Protein AF-A0A965P7B5-F1 (afdb_monomer)

Secondary structure (DSSP, 8-state):
-TTHHHHHHHHHHSHHHHHHTHHHHHHHHHHHHHT--TTS-GGGHHHHHHHHHHHHHHHHH--HHHHHHHHHHHHHHHHHHHHHHHH-HHHHHHHHHHHHHHH----

pLDDT: mean 87.95, std 9.63, range [40.94, 95.75]

Radius of gyration: 13.16 Å; Cα contacts (8 Å, |Δi|>4): 84; chains: 1; bounding box: 39×29×28 Å

Sequence (107 aa):
MLYTPLKSFVAKRGGLRLAAHSRTRDRLIEMAVEEWPANCDPDKLFDVLKARMSIRVRKEYGSVLAMFLISVLVNAIAKLVVEWWFSRDSHRVLMLGWRHNATGRQV

Structure (mmCIF, N/CA/C/O backbone):
data_AF-A0A965P7B5-F1
#
_entry.id   AF-A0A965P7B5-F1
#
loop_
_atom_site.group_PDB
_atom_site.id
_atom_site.type_symbol
_atom_site.label_atom_id
_atom_site.label_alt_id
_atom_site.label_comp_id
_atom_site.label_asym_id
_atom_site.label_entity_id
_atom_site.label_seq_id
_atom_site.pdbx_PDB_ins_code
_atom_site.Cartn_x
_atom_site.Cartn_y
_atom_site.Cartn_z
_atom_site.occupancy
_atom_site.B_iso_or_equiv
_atom_site.auth_seq_id
_atom_site.auth_comp_id
_atom_site.auth_asym_id
_atom_site.auth_atom_id
_atom_site.pdbx_PDB_model_num
ATOM 1 N N . MET A 1 1 ? 3.564 16.103 1.980 1.00 60.81 1 MET A N 1
ATOM 2 C CA . MET A 1 1 ? 2.752 14.868 2.089 1.00 60.81 1 MET A CA 1
ATOM 3 C C . MET A 1 1 ? 3.666 13.667 1.912 1.00 60.81 1 MET A C 1
ATOM 5 O O . MET A 1 1 ? 4.455 13.668 0.976 1.00 60.81 1 MET A O 1
ATOM 9 N N . LEU A 1 2 ? 3.604 12.679 2.809 1.00 81.44 2 LEU A N 1
ATOM 10 C CA . LEU A 1 2 ? 4.361 11.432 2.656 1.00 81.44 2 LEU A CA 1
ATOM 11 C C . LEU A 1 2 ? 3.801 10.605 1.488 1.00 81.44 2 LEU A C 1
ATOM 13 O O . LEU A 1 2 ? 2.586 10.556 1.280 1.00 81.44 2 LEU A O 1
ATOM 17 N N . TYR A 1 3 ? 4.704 9.962 0.744 1.00 91.69 3 TYR A N 1
ATOM 18 C CA . TYR A 1 3 ? 4.402 8.981 -0.311 1.00 91.69 3 TYR A CA 1
ATOM 19 C C . TYR A 1 3 ? 3.601 9.5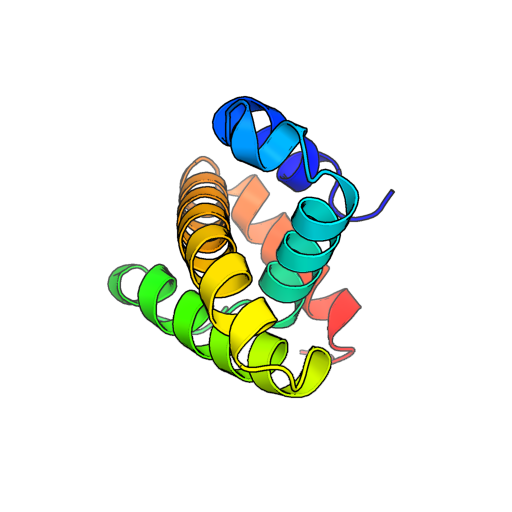26 -1.505 1.00 91.69 3 TYR A C 1
ATOM 21 O O . TYR A 1 3 ? 2.905 8.775 -2.188 1.00 91.69 3 TYR A O 1
ATOM 29 N N . THR A 1 4 ? 3.703 10.830 -1.794 1.00 91.31 4 THR A N 1
ATOM 30 C CA . THR A 1 4 ? 2.960 11.504 -2.878 1.00 91.31 4 THR A CA 1
ATOM 31 C C . THR A 1 4 ? 3.008 10.779 -4.232 1.00 91.31 4 THR A C 1
ATOM 33 O O . THR A 1 4 ? 1.945 10.634 -4.841 1.00 91.31 4 THR A O 1
ATOM 36 N N . PRO A 1 5 ? 4.161 10.268 -4.719 1.00 93.69 5 PRO A N 1
ATOM 37 C CA . PRO A 1 5 ? 4.203 9.559 -5.999 1.00 93.69 5 PRO A CA 1
ATOM 38 C C . PRO A 1 5 ? 3.288 8.329 -6.015 1.00 93.69 5 PRO A C 1
ATOM 40 O O . PRO A 1 5 ? 2.491 8.164 -6.935 1.00 93.69 5 PRO A O 1
ATOM 43 N N . LEU A 1 6 ? 3.318 7.527 -4.950 1.00 93.38 6 LEU A N 1
ATOM 44 C CA . LEU A 1 6 ? 2.481 6.339 -4.814 1.00 93.38 6 LEU A CA 1
ATOM 45 C C . LEU A 1 6 ? 1.002 6.702 -4.621 1.00 93.38 6 LEU A C 1
ATOM 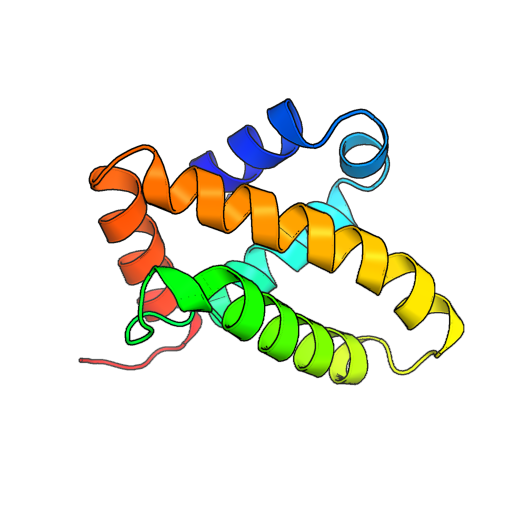47 O O . LEU A 1 6 ? 0.142 6.158 -5.311 1.00 93.38 6 LEU A O 1
ATOM 51 N N . LYS A 1 7 ? 0.696 7.669 -3.746 1.00 93.94 7 LYS A N 1
ATOM 52 C CA . LYS A 1 7 ? -0.682 8.143 -3.521 1.00 93.94 7 LYS A CA 1
ATOM 53 C C . LYS A 1 7 ? -1.319 8.670 -4.804 1.00 93.94 7 LYS A C 1
ATOM 55 O O . LYS A 1 7 ? -2.455 8.320 -5.116 1.00 93.94 7 LYS A O 1
ATOM 60 N N . SER A 1 8 ? -0.575 9.452 -5.585 1.00 92.19 8 SER A N 1
ATOM 61 C CA . SER A 1 8 ? -1.055 9.981 -6.865 1.00 92.19 8 SER A CA 1
ATOM 62 C C . SER A 1 8 ? -1.270 8.883 -7.911 1.00 92.19 8 SER A C 1
ATOM 64 O O . SER A 1 8 ? -2.272 8.911 -8.625 1.00 92.19 8 SER A O 1
ATOM 66 N N . PHE A 1 9 ? -0.388 7.883 -7.970 1.00 94.12 9 PHE A N 1
ATOM 67 C CA . PHE A 1 9 ? -0.549 6.731 -8.854 1.00 94.12 9 PHE A CA 1
ATOM 68 C C . PHE A 1 9 ? -1.803 5.922 -8.510 1.00 94.12 9 PHE A C 1
ATOM 70 O O . PHE A 1 9 ? -2.636 5.664 -9.380 1.00 94.12 9 PHE A O 1
ATOM 77 N N . VAL A 1 10 ? -1.980 5.580 -7.232 1.00 92.31 10 VAL A N 1
ATOM 78 C CA . VAL A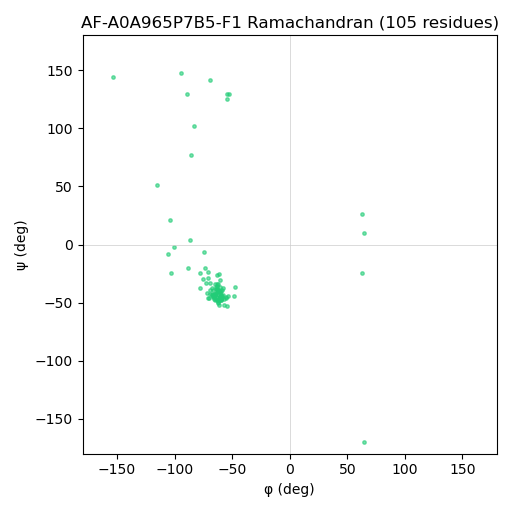 1 10 ? -3.142 4.820 -6.754 1.00 92.31 10 VAL A CA 1
ATOM 79 C C . VAL A 1 10 ? -4.434 5.615 -6.942 1.00 92.31 10 VAL A C 1
ATOM 81 O O . VAL A 1 10 ? -5.441 5.041 -7.339 1.00 92.31 10 VAL A O 1
ATOM 84 N N . ALA A 1 11 ? -4.423 6.933 -6.724 1.00 91.62 11 ALA A N 1
ATOM 85 C CA . ALA A 1 11 ? -5.585 7.783 -6.979 1.00 91.62 11 ALA A CA 1
ATOM 86 C C . ALA A 1 11 ? -6.002 7.775 -8.459 1.00 91.62 11 ALA A C 1
ATOM 88 O O . ALA A 1 11 ? -7.193 7.721 -8.753 1.00 91.62 11 ALA A O 1
ATOM 89 N N . LYS A 1 12 ? -5.033 7.785 -9.385 1.00 91.00 12 LYS A N 1
ATOM 90 C CA . LYS A 1 12 ? -5.292 7.753 -10.833 1.00 91.00 12 LYS A CA 1
ATOM 91 C C . LYS A 1 12 ? -5.783 6.386 -11.313 1.00 91.00 12 LYS A C 1
ATOM 93 O O . LYS A 1 12 ? -6.700 6.326 -12.124 1.00 91.00 12 LYS A O 1
ATOM 98 N N . ARG A 1 13 ? -5.193 5.290 -10.823 1.00 91.75 13 ARG A N 1
ATOM 99 C CA . ARG A 1 13 ? -5.553 3.925 -11.255 1.00 91.75 13 ARG A CA 1
ATOM 100 C C . ARG A 1 13 ? -6.682 3.269 -10.469 1.00 91.75 13 ARG A C 1
ATOM 102 O O . ARG A 1 13 ? -7.290 2.326 -10.959 1.00 91.75 13 ARG A O 1
ATOM 109 N N . GLY A 1 14 ? -6.965 3.744 -9.263 1.00 83.00 14 GLY A N 1
ATOM 110 C CA . GLY A 1 14 ? -7.923 3.129 -8.347 1.00 83.00 14 GLY A CA 1
ATOM 111 C C . GLY A 1 14 ? -9.399 3.329 -8.698 1.00 83.00 14 GLY A C 1
ATOM 112 O O . GLY A 1 14 ? -10.267 2.748 -8.043 1.00 83.00 14 GLY A O 1
ATOM 113 N N . GLY A 1 15 ? -9.693 4.144 -9.715 1.00 87.06 15 GLY A N 1
ATOM 114 C CA . GLY A 1 15 ? -11.050 4.438 -10.166 1.00 87.06 15 GLY A CA 1
ATOM 115 C C . GLY A 1 15 ? -11.904 5.184 -9.132 1.00 87.06 15 GLY A C 1
ATOM 116 O O . GLY A 1 15 ? -11.429 5.642 -8.089 1.00 87.06 15 GLY A O 1
ATOM 117 N N . LEU A 1 16 ? -13.205 5.288 -9.423 1.00 80.12 16 LEU A N 1
ATOM 118 C CA . LEU A 1 16 ? 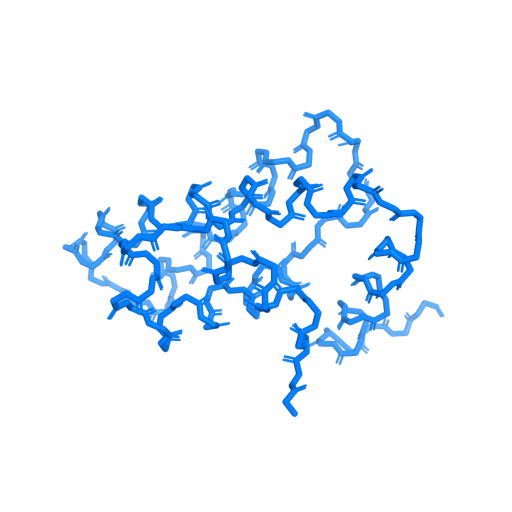-14.160 6.091 -8.644 1.00 80.12 16 LEU A CA 1
ATOM 119 C C . LEU A 1 16 ? -14.286 5.643 -7.180 1.00 80.12 16 LEU A C 1
ATOM 121 O O . LEU A 1 16 ? -14.398 6.480 -6.288 1.00 80.12 16 LEU A O 1
ATOM 125 N N . ARG A 1 17 ? -14.212 4.333 -6.909 1.00 77.31 17 ARG A N 1
ATOM 126 C CA . ARG A 1 17 ? -14.354 3.787 -5.546 1.00 77.31 17 ARG A CA 1
ATOM 127 C C . ARG A 1 17 ? -13.221 4.222 -4.615 1.00 77.31 17 ARG A C 1
ATOM 129 O O . ARG A 1 17 ? -13.478 4.590 -3.474 1.00 77.31 17 ARG A O 1
ATOM 136 N N . LEU A 1 18 ? -11.976 4.217 -5.092 1.00 80.00 18 LEU A N 1
ATOM 137 C CA . LEU A 1 18 ? -10.830 4.676 -4.297 1.00 80.00 18 LEU A CA 1
ATOM 138 C C . LEU A 1 18 ? -10.731 6.205 -4.239 1.00 80.00 18 LEU A C 1
ATOM 140 O O . LEU A 1 18 ? -10.170 6.742 -3.285 1.00 80.00 18 LEU A O 1
ATOM 144 N N . ALA A 1 19 ? -11.290 6.911 -5.223 1.00 80.19 19 ALA A N 1
ATOM 145 C CA . ALA A 1 19 ? -11.411 8.365 -5.182 1.00 80.19 19 ALA A CA 1
ATOM 146 C C . ALA A 1 19 ? -12.427 8.829 -4.122 1.00 80.19 19 ALA A C 1
ATOM 148 O O . ALA A 1 19 ? -12.126 9.748 -3.362 1.00 80.19 19 ALA A O 1
ATOM 149 N N . ALA A 1 20 ? -13.577 8.151 -4.017 1.00 82.75 20 ALA A N 1
ATOM 150 C CA . ALA A 1 20 ? -14.630 8.466 -3.047 1.00 82.75 20 ALA A CA 1
ATOM 151 C C . ALA A 1 20 ? -14.181 8.309 -1.581 1.00 82.75 20 ALA A C 1
ATOM 153 O O . ALA A 1 20 ? -14.693 8.984 -0.692 1.00 82.75 20 ALA A O 1
ATOM 154 N N . HIS A 1 21 ? -13.190 7.451 -1.325 1.00 86.44 21 HIS A N 1
ATOM 155 C CA . HIS A 1 21 ? -12.658 7.183 0.011 1.00 86.44 21 HIS A CA 1
ATOM 156 C C . HIS A 1 21 ? -11.195 7.622 0.148 1.00 86.44 21 HIS A C 1
ATOM 158 O O . HIS A 1 21 ? -10.348 6.848 0.592 1.00 86.44 21 HIS A O 1
ATOM 164 N N . SER A 1 22 ? -10.887 8.868 -0.223 1.00 88.12 22 SER A N 1
ATOM 165 C CA . SER A 1 22 ? -9.516 9.404 -0.272 1.0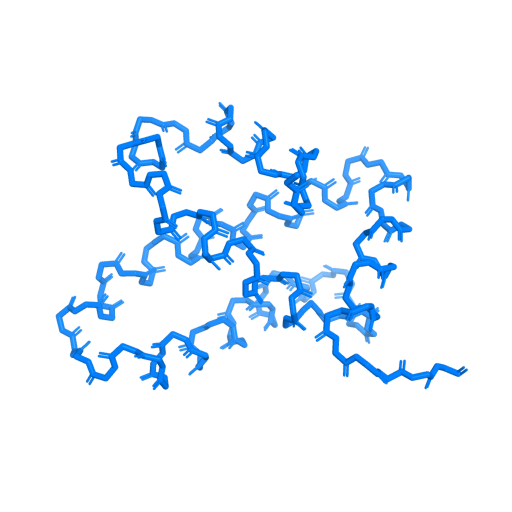0 88.12 22 SER A CA 1
ATOM 166 C C . SER A 1 22 ? -8.732 9.243 1.038 1.00 88.12 22 SER A C 1
ATOM 168 O O . SER A 1 22 ? -7.591 8.785 1.011 1.00 88.12 22 SER A O 1
ATOM 170 N N . ARG A 1 23 ? -9.348 9.535 2.192 1.00 90.19 23 ARG A N 1
ATOM 171 C CA . ARG A 1 23 ? -8.703 9.398 3.511 1.00 90.19 23 ARG A CA 1
ATOM 172 C C . ARG A 1 23 ? -8.389 7.940 3.854 1.00 90.19 23 ARG A C 1
ATOM 174 O O . ARG A 1 23 ? -7.276 7.636 4.274 1.00 90.19 23 ARG A O 1
ATOM 181 N N . THR A 1 24 ? -9.348 7.038 3.648 1.00 89.44 24 THR A N 1
ATOM 182 C CA . THR A 1 24 ? -9.166 5.599 3.899 1.00 89.44 24 THR A CA 1
ATOM 183 C C . THR A 1 24 ? -8.129 5.010 2.952 1.00 89.44 24 THR A C 1
ATOM 185 O O . THR A 1 24 ? -7.249 4.277 3.389 1.00 89.44 24 THR A O 1
ATOM 188 N N . ARG A 1 25 ? -8.181 5.373 1.665 1.00 92.25 25 ARG A N 1
ATOM 189 C CA . ARG A 1 25 ? -7.179 4.995 0.664 1.00 92.25 25 ARG A CA 1
ATOM 190 C C . ARG A 1 25 ? -5.784 5.405 1.119 1.00 92.25 25 ARG A C 1
ATOM 192 O O . ARG A 1 25 ? -4.893 4.565 1.142 1.00 92.25 25 ARG A O 1
ATOM 199 N N . ASP A 1 26 ? -5.593 6.670 1.477 1.00 93.81 26 ASP A N 1
ATOM 200 C CA . ASP A 1 26 ? -4.273 7.184 1.844 1.00 93.81 26 ASP A CA 1
ATOM 201 C C . ASP A 1 26 ? -3.725 6.495 3.095 1.00 93.81 26 ASP A C 1
ATOM 203 O O . ASP A 1 26 ? -2.548 6.139 3.115 1.00 93.81 26 ASP A O 1
ATOM 207 N N . ARG A 1 27 ? -4.585 6.213 4.082 1.00 92.19 27 ARG A N 1
ATOM 208 C CA . ARG A 1 27 ? -4.209 5.440 5.270 1.00 92.19 27 ARG A CA 1
ATOM 209 C C . ARG A 1 27 ? -3.824 3.998 4.925 1.00 92.19 27 ARG A C 1
ATOM 211 O O . ARG A 1 27 ? -2.830 3.494 5.434 1.00 92.19 27 ARG A O 1
ATOM 218 N N . LEU A 1 28 ? -4.565 3.336 4.035 1.00 92.88 28 LEU A N 1
ATOM 219 C CA . LEU A 1 28 ? -4.226 1.985 3.573 1.00 92.88 28 LEU A CA 1
ATOM 220 C C . LEU A 1 28 ? -2.909 1.958 2.786 1.00 92.88 28 LEU A C 1
ATOM 222 O O . LEU A 1 28 ? -2.165 0.988 2.889 1.00 92.88 28 LEU A O 1
ATOM 226 N N . ILE A 1 29 ? -2.596 3.012 2.029 1.00 94.69 29 ILE A N 1
ATOM 227 C CA . ILE A 1 29 ? -1.301 3.146 1.347 1.00 94.69 29 ILE A CA 1
ATOM 228 C C . ILE A 1 29 ? -0.170 3.276 2.368 1.00 94.69 29 ILE A C 1
ATOM 230 O O . ILE A 1 29 ? 0.857 2.626 2.214 1.00 94.69 29 ILE A O 1
ATOM 234 N N . GLU A 1 30 ? -0.354 4.078 3.416 1.00 94.25 30 GLU A N 1
ATOM 235 C CA . GLU A 1 30 ? 0.629 4.196 4.500 1.00 94.25 30 GLU A CA 1
ATOM 236 C C . GLU A 1 30 ? 0.869 2.846 5.182 1.00 94.25 30 GLU A C 1
ATOM 238 O O . GLU A 1 30 ? 2.017 2.420 5.286 1.00 94.25 30 GLU A O 1
ATOM 243 N N . MET A 1 31 ? -0.196 2.109 5.520 1.00 93.81 31 MET A N 1
ATOM 244 C CA . MET A 1 31 ? -0.062 0.748 6.053 1.00 93.81 31 MET A CA 1
ATOM 245 C C . MET A 1 31 ? 0.671 -0.188 5.084 1.00 93.81 31 MET A C 1
ATOM 247 O O . MET A 1 31 ? 1.469 -1.012 5.516 1.00 93.81 31 MET A O 1
ATOM 251 N N . ALA A 1 32 ? 0.418 -0.079 3.775 1.00 94.94 32 ALA A N 1
ATOM 252 C CA . ALA A 1 32 ? 1.094 -0.906 2.777 1.00 94.94 32 ALA A CA 1
ATOM 253 C C . ALA A 1 32 ? 2.608 -0.638 2.729 1.00 94.94 32 ALA A C 1
ATOM 255 O O . ALA A 1 32 ? 3.392 -1.566 2.536 1.00 94.94 32 ALA A O 1
ATOM 256 N N . VAL A 1 33 ? 3.014 0.620 2.917 1.00 95.12 33 VAL A N 1
ATOM 257 C CA . VAL A 1 33 ? 4.423 1.026 2.991 1.00 95.12 33 VAL A CA 1
ATOM 258 C C . VAL A 1 33 ? 5.066 0.530 4.289 1.00 95.12 33 VAL A C 1
ATOM 260 O O . VAL A 1 33 ? 6.152 -0.045 4.246 1.00 95.12 33 VAL A O 1
ATOM 263 N N . GLU A 1 34 ? 4.396 0.706 5.432 1.00 92.94 34 GLU A N 1
ATOM 264 C CA . GLU A 1 34 ? 4.853 0.221 6.745 1.00 92.94 34 GLU A CA 1
ATOM 265 C C . GLU A 1 34 ? 5.076 -1.304 6.734 1.00 92.94 34 GLU A C 1
ATOM 267 O O . GLU A 1 34 ? 6.120 -1.807 7.158 1.00 92.94 34 GLU A O 1
ATOM 272 N N . GLU A 1 35 ? 4.114 -2.046 6.183 1.00 94.00 35 GLU A N 1
ATOM 273 C CA . GLU A 1 35 ? 4.097 -3.511 6.173 1.00 94.00 35 GLU A CA 1
ATOM 274 C C . GLU A 1 35 ? 4.856 -4.137 4.991 1.00 94.00 35 GLU A C 1
ATOM 276 O O . GLU A 1 35 ? 4.884 -5.369 4.848 1.00 94.00 35 GLU A O 1
ATOM 281 N N . TRP A 1 36 ? 5.499 -3.316 4.154 1.00 94.69 36 TRP A N 1
ATOM 282 C CA . TRP A 1 36 ? 6.092 -3.753 2.893 1.00 94.69 36 TRP A CA 1
ATOM 283 C C . TRP A 1 36 ? 7.070 -4.932 3.076 1.00 94.69 36 TRP A C 1
ATOM 285 O O . TRP A 1 36 ? 8.019 -4.850 3.864 1.00 94.69 36 TRP A O 1
ATOM 295 N N . PRO A 1 37 ? 6.897 -6.060 2.368 1.00 92.75 37 PRO A N 1
ATOM 296 C CA . PRO A 1 37 ? 7.739 -7.236 2.561 1.00 92.75 37 PRO A CA 1
ATOM 297 C C . PRO A 1 37 ? 9.023 -7.170 1.712 1.00 92.75 37 PRO A C 1
ATOM 299 O O . PRO A 1 37 ? 9.141 -7.858 0.707 1.00 92.75 37 PRO A O 1
ATOM 302 N N . ALA A 1 38 ? 10.018 -6.372 2.127 1.00 87.06 38 ALA A N 1
ATOM 303 C CA . ALA A 1 38 ? 11.227 -6.131 1.311 1.00 87.06 38 ALA A CA 1
ATOM 304 C C . ALA A 1 38 ? 12.085 -7.369 0.986 1.00 87.06 38 ALA A C 1
ATOM 306 O O . ALA A 1 38 ? 12.784 -7.355 -0.017 1.00 87.06 38 ALA A O 1
ATOM 307 N N . ASN A 1 39 ? 12.038 -8.415 1.818 1.00 85.81 39 ASN A N 1
ATOM 308 C CA . ASN A 1 39 ? 12.857 -9.628 1.657 1.00 85.81 39 ASN A CA 1
ATOM 309 C C . ASN A 1 39 ? 12.029 -10.804 1.110 1.00 85.81 39 ASN A C 1
ATOM 311 O O . ASN A 1 39 ? 12.343 -11.962 1.369 1.00 85.81 39 ASN A O 1
ATOM 315 N N . CYS A 1 4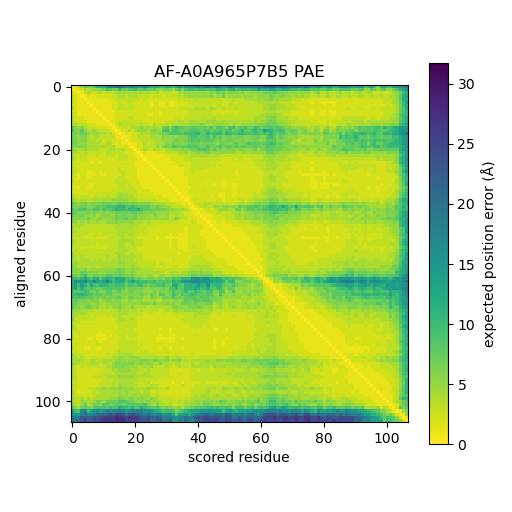0 ? 10.904 -10.510 0.461 1.00 88.75 40 CYS A N 1
ATOM 316 C CA . CYS A 1 40 ? 10.015 -11.513 -0.105 1.00 88.75 40 CYS A CA 1
ATOM 317 C C . CYS A 1 40 ? 10.352 -11.753 -1.573 1.00 88.75 40 CYS A C 1
ATOM 319 O O . CYS A 1 40 ? 10.724 -10.827 -2.290 1.00 88.75 40 CYS A O 1
ATOM 321 N N . ASP A 1 41 ? 10.151 -12.993 -2.009 1.00 90.12 41 ASP A N 1
ATOM 322 C CA . ASP A 1 41 ? 10.121 -13.348 -3.422 1.00 90.12 41 ASP A CA 1
ATOM 323 C C . ASP A 1 41 ? 9.115 -12.439 -4.167 1.00 90.12 41 ASP A C 1
ATOM 325 O O . ASP A 1 41 ? 7.977 -12.301 -3.685 1.00 90.12 41 ASP A O 1
ATOM 329 N N . PRO A 1 42 ? 9.509 -11.802 -5.289 1.00 87.69 42 PRO A N 1
ATOM 330 C CA . PRO A 1 42 ? 8.627 -10.980 -6.115 1.00 87.69 42 PRO A CA 1
ATOM 331 C C . PRO A 1 42 ? 7.277 -11.639 -6.432 1.00 87.69 42 PRO A C 1
ATOM 333 O O . PRO A 1 42 ? 6.251 -10.954 -6.394 1.00 87.69 42 PRO A O 1
ATOM 336 N N . ASP A 1 43 ? 7.251 -12.956 -6.647 1.00 91.00 43 ASP A N 1
ATOM 337 C CA . ASP A 1 43 ? 6.032 -13.687 -7.017 1.00 91.00 43 ASP A CA 1
ATOM 338 C C . ASP A 1 43 ? 5.033 -13.803 -5.857 1.00 91.00 43 ASP A C 1
ATOM 340 O O . ASP A 1 43 ? 3.826 -13.921 -6.062 1.00 91.00 43 ASP A O 1
ATOM 344 N N . LYS A 1 44 ? 5.516 -13.713 -4.613 1.00 92.69 44 LYS A N 1
ATOM 345 C CA . LYS A 1 44 ? 4.702 -13.821 -3.388 1.00 92.69 44 LYS A CA 1
ATOM 346 C C . LYS A 1 44 ? 4.378 -12.466 -2.768 1.00 92.69 44 LYS A C 1
ATOM 348 O O . LYS A 1 44 ? 3.682 -12.388 -1.752 1.00 92.69 44 LYS A O 1
ATOM 353 N N . LEU A 1 45 ? 4.887 -11.387 -3.358 1.00 93.06 45 LEU A N 1
ATOM 354 C CA . LEU A 1 45 ? 4.886 -10.060 -2.755 1.00 93.06 45 LEU A CA 1
ATOM 355 C C . LEU A 1 45 ? 3.459 -9.552 -2.510 1.00 93.06 45 LEU A C 1
ATOM 357 O O . LEU A 1 45 ? 3.162 -9.021 -1.439 1.00 93.06 45 LEU A O 1
ATOM 361 N N . PHE A 1 46 ? 2.559 -9.793 -3.466 1.00 94.31 46 PHE A N 1
ATOM 362 C CA . PHE A 1 46 ? 1.142 -9.462 -3.340 1.00 94.31 46 PHE A CA 1
ATOM 363 C C . PHE A 1 46 ? 0.467 -10.195 -2.176 1.00 94.31 46 PHE A C 1
ATOM 365 O O . PHE A 1 46 ? -0.156 -9.547 -1.330 1.00 94.31 46 PHE A O 1
ATOM 372 N N . ASP A 1 47 ? 0.611 -11.518 -2.102 1.00 93.81 47 ASP A N 1
ATOM 373 C CA . ASP A 1 47 ? -0.060 -12.331 -1.086 1.00 93.81 47 ASP A CA 1
ATOM 374 C C . ASP A 1 47 ? 0.445 -12.002 0.318 1.00 93.81 47 ASP A C 1
ATOM 376 O O . ASP A 1 47 ? -0.349 -11.821 1.247 1.00 93.81 47 ASP A O 1
ATOM 380 N N . VAL A 1 48 ? 1.762 -11.837 0.469 1.00 94.75 48 VAL A N 1
ATOM 381 C CA . VAL A 1 48 ? 2.373 -11.480 1.753 1.00 94.75 48 VAL A CA 1
ATOM 382 C C . VAL A 1 48 ? 1.949 -10.080 2.188 1.00 94.75 48 VAL A C 1
ATOM 384 O O . VAL A 1 48 ? 1.566 -9.895 3.347 1.00 94.75 48 VAL A O 1
ATOM 387 N N . LEU A 1 49 ? 1.967 -9.093 1.285 1.00 95.00 49 LEU A N 1
ATOM 388 C CA . LEU A 1 49 ? 1.527 -7.734 1.603 1.00 95.00 49 LEU A CA 1
ATOM 389 C C . LEU A 1 49 ? 0.050 -7.713 2.008 1.00 95.00 49 LEU A C 1
ATOM 391 O O . LEU A 1 49 ? -0.303 -7.150 3.044 1.00 95.00 49 LEU A O 1
ATOM 395 N N . LYS A 1 50 ? -0.814 -8.375 1.232 1.00 94.31 50 LYS A N 1
ATOM 396 C CA . LYS A 1 50 ? -2.248 -8.480 1.520 1.00 94.31 50 LYS A CA 1
ATOM 397 C C . LYS A 1 50 ? -2.504 -9.124 2.880 1.00 94.31 50 LYS A C 1
ATOM 399 O O . LYS A 1 50 ? -3.338 -8.623 3.638 1.00 94.31 50 LYS A O 1
ATOM 404 N N . ALA A 1 51 ? -1.798 -10.207 3.205 1.00 93.12 51 ALA A N 1
ATOM 405 C CA . ALA A 1 51 ? -1.925 -10.883 4.491 1.00 93.12 51 ALA A CA 1
ATOM 406 C C . ALA A 1 51 ? -1.534 -9.958 5.655 1.00 93.12 51 ALA A C 1
ATOM 408 O O . ALA A 1 51 ? -2.304 -9.811 6.608 1.00 93.12 51 ALA A O 1
ATOM 409 N N . ARG A 1 52 ? -0.393 -9.262 5.552 1.00 93.94 52 ARG A N 1
ATOM 410 C CA . ARG A 1 52 ? 0.068 -8.307 6.577 1.00 93.94 52 ARG A CA 1
ATOM 411 C C . ARG A 1 52 ? -0.900 -7.146 6.767 1.00 93.94 52 ARG A C 1
ATOM 413 O O . ARG A 1 52 ? -1.310 -6.867 7.893 1.00 93.94 52 ARG A O 1
ATOM 420 N N . MET A 1 53 ? -1.344 -6.533 5.671 1.00 93.81 53 MET A N 1
ATOM 421 C CA . MET A 1 53 ? -2.338 -5.462 5.714 1.00 93.81 53 MET A CA 1
ATOM 422 C C . MET A 1 53 ? -3.657 -5.932 6.332 1.00 93.81 53 MET A C 1
ATOM 424 O O . MET A 1 53 ? -4.241 -5.216 7.136 1.00 93.81 53 MET A O 1
ATOM 428 N N . SER A 1 54 ? -4.117 -7.145 6.016 1.00 91.06 54 SER A N 1
ATOM 429 C CA . SER A 1 54 ? -5.356 -7.695 6.587 1.00 91.06 54 SER A CA 1
ATOM 430 C C . SER A 1 54 ? -5.249 -7.890 8.103 1.00 91.06 54 SER A C 1
ATOM 432 O O . SER A 1 54 ? -6.174 -7.540 8.838 1.00 91.06 54 SER A O 1
ATOM 434 N N . ILE A 1 55 ? -4.103 -8.383 8.590 1.00 90.75 55 ILE A N 1
ATOM 435 C CA . ILE A 1 55 ? -3.818 -8.488 10.029 1.00 90.75 55 ILE A CA 1
ATOM 436 C C . ILE A 1 55 ? -3.819 -7.097 10.675 1.00 90.75 55 ILE A C 1
ATOM 438 O O . ILE A 1 55 ? -4.425 -6.912 11.733 1.00 90.75 55 ILE A O 1
ATOM 442 N N . ARG A 1 56 ? -3.176 -6.110 10.041 1.00 89.56 56 ARG A N 1
ATOM 443 C CA . ARG A 1 56 ? -3.097 -4.733 10.547 1.00 89.56 56 ARG A CA 1
ATOM 444 C C . ARG A 1 56 ? -4.470 -4.067 10.622 1.00 89.56 56 ARG A C 1
ATOM 446 O O . ARG A 1 56 ? -4.828 -3.547 11.675 1.00 89.56 56 ARG A O 1
ATOM 453 N N . VAL A 1 57 ? -5.264 -4.161 9.558 1.00 88.69 57 VAL A N 1
ATOM 454 C CA . VAL A 1 57 ? -6.637 -3.635 9.488 1.00 88.69 57 VAL A CA 1
ATOM 455 C C . VAL A 1 57 ? -7.520 -4.267 10.558 1.00 88.69 57 VAL A C 1
ATOM 457 O O . VAL A 1 57 ? -8.257 -3.561 11.242 1.00 88.69 57 VAL A O 1
ATOM 460 N N . ARG A 1 58 ? -7.424 -5.587 10.755 1.00 86.94 58 ARG A N 1
ATOM 461 C CA . ARG A 1 58 ? -8.182 -6.275 11.808 1.00 86.94 58 ARG A CA 1
ATOM 462 C C . ARG A 1 58 ? -7.852 -5.728 13.197 1.00 86.94 58 ARG A C 1
ATOM 464 O O . ARG A 1 58 ? -8.766 -5.563 14.000 1.00 86.94 58 ARG A O 1
ATOM 471 N N . LYS A 1 59 ? -6.576 -5.431 13.464 1.00 86.69 59 LYS A N 1
ATOM 472 C CA . LYS A 1 59 ? -6.133 -4.821 14.726 1.00 86.69 59 LYS A CA 1
ATOM 473 C C . LYS A 1 59 ? 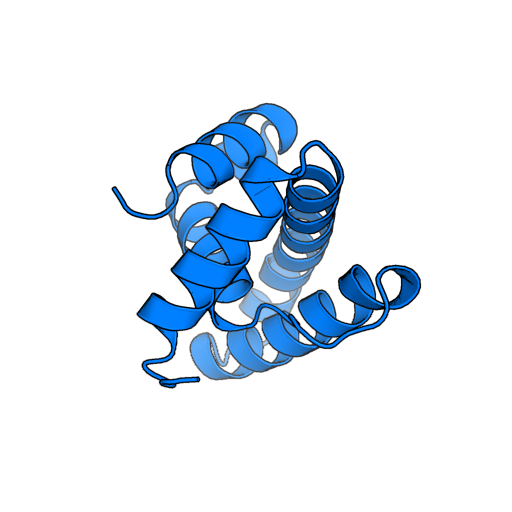-6.597 -3.370 14.880 1.00 86.69 59 LYS A C 1
ATOM 475 O O . LYS A 1 59 ? -6.936 -2.979 15.986 1.00 86.69 59 LYS A O 1
ATOM 480 N N . GLU A 1 60 ? -6.588 -2.582 13.806 1.00 85.38 60 GLU A N 1
ATOM 481 C CA . GLU A 1 60 ? -6.894 -1.143 13.863 1.00 85.38 60 GLU A CA 1
ATOM 482 C C . GLU A 1 60 ? -8.399 -0.857 13.954 1.00 85.38 60 GLU A C 1
ATOM 484 O O . GLU A 1 60 ? -8.799 0.047 14.679 1.00 85.38 60 GLU A O 1
ATOM 489 N N . TYR A 1 61 ? -9.243 -1.630 13.261 1.00 82.12 61 TYR A N 1
ATOM 490 C CA . TYR A 1 61 ? -10.669 -1.305 13.140 1.00 82.12 61 TYR A CA 1
ATOM 491 C C . TYR A 1 61 ? -11.600 -2.131 14.033 1.00 82.12 61 TYR A C 1
ATOM 493 O O . TYR A 1 61 ? -12.693 -1.653 14.323 1.00 82.12 61 TYR A O 1
ATOM 501 N N . GLY A 1 62 ? -11.217 -3.345 14.458 1.00 72.62 62 GLY A N 1
ATOM 502 C CA . GLY A 1 62 ? -11.947 -4.193 15.425 1.00 72.62 62 GLY A CA 1
ATOM 503 C C . GLY A 1 62 ? -13.359 -4.675 15.029 1.00 72.62 62 GLY A C 1
ATOM 504 O O . GLY A 1 62 ? -13.810 -5.714 15.503 1.00 72.62 62 GLY A O 1
ATOM 505 N N . SER A 1 63 ? -14.051 -3.968 14.133 1.00 81.25 63 SER A N 1
ATOM 506 C CA . SER A 1 63 ? -15.416 -4.229 13.681 1.00 81.25 63 SER A CA 1
ATOM 507 C C . SER A 1 63 ? -15.442 -5.168 12.477 1.00 81.25 63 SER A C 1
ATOM 509 O O . SER A 1 63 ? -14.788 -4.924 11.460 1.00 81.25 63 SER A O 1
ATOM 511 N N . VAL A 1 64 ? -16.256 -6.224 12.568 1.00 77.25 64 VAL A N 1
ATOM 512 C CA . VAL A 1 64 ? -16.446 -7.226 11.504 1.00 77.25 64 VAL A CA 1
ATOM 513 C C . VAL A 1 64 ? -17.009 -6.589 10.229 1.00 77.25 64 VAL A C 1
ATOM 515 O O . VAL A 1 64 ? -16.551 -6.898 9.132 1.00 77.25 64 VAL A O 1
ATOM 518 N N . LEU A 1 65 ? -17.950 -5.649 10.360 1.00 73.75 65 LEU A N 1
ATOM 519 C CA . LEU A 1 65 ? -18.570 -4.981 9.212 1.00 73.75 65 LEU A CA 1
ATOM 520 C C . LEU A 1 65 ? -17.565 -4.082 8.472 1.00 73.75 65 LEU A C 1
ATOM 522 O O . LEU A 1 65 ? -17.482 -4.103 7.244 1.00 73.75 65 LEU A O 1
ATOM 526 N N . ALA A 1 66 ? -16.751 -3.336 9.227 1.00 76.31 66 ALA A N 1
ATOM 527 C CA . ALA A 1 66 ? -15.675 -2.524 8.663 1.00 76.31 66 ALA A CA 1
ATOM 528 C C . ALA A 1 66 ? -14.622 -3.403 7.973 1.00 76.31 66 ALA A C 1
ATOM 530 O O . ALA A 1 66 ? -14.107 -3.035 6.919 1.00 76.31 66 ALA A O 1
ATOM 531 N N . MET A 1 67 ? -14.350 -4.591 8.520 1.00 80.69 67 MET A N 1
ATOM 532 C CA . MET A 1 67 ? -13.400 -5.538 7.944 1.00 80.69 67 MET A CA 1
ATOM 533 C C . MET A 1 67 ? -13.808 -5.967 6.534 1.00 80.69 67 MET A C 1
ATOM 535 O O . MET A 1 67 ? -12.982 -5.882 5.634 1.00 80.69 67 MET A O 1
ATOM 539 N N . PHE A 1 68 ? -15.074 -6.335 6.306 1.00 80.62 68 PHE A N 1
ATOM 540 C CA . PHE A 1 68 ? -15.543 -6.742 4.975 1.00 80.62 68 PHE A CA 1
ATOM 541 C C . PHE A 1 68 ? -15.353 -5.647 3.919 1.00 80.62 68 PHE A C 1
ATOM 543 O O . PHE A 1 68 ? -14.826 -5.911 2.836 1.00 80.62 68 PHE A O 1
ATOM 550 N N . LEU A 1 69 ? -15.730 -4.407 4.243 1.00 81.19 69 LEU A N 1
ATOM 551 C CA . LEU A 1 69 ? -15.576 -3.271 3.330 1.00 81.19 69 LEU A CA 1
ATOM 552 C C . LEU A 1 69 ? -14.099 -2.951 3.069 1.00 81.19 69 LEU A C 1
ATOM 554 O O . LEU A 1 69 ? -13.695 -2.734 1.924 1.00 81.19 69 LEU A O 1
ATOM 558 N N . ILE A 1 70 ? -13.276 -2.959 4.119 1.00 83.44 70 ILE A N 1
ATOM 559 C CA . ILE A 1 70 ? -11.856 -2.624 4.011 1.00 83.44 70 ILE A CA 1
ATOM 560 C C . ILE A 1 70 ? -11.078 -3.740 3.307 1.00 83.44 70 ILE A C 1
ATOM 562 O O . ILE A 1 70 ? -10.170 -3.431 2.545 1.00 83.44 70 ILE A O 1
ATOM 566 N N . SER A 1 71 ? -11.441 -5.016 3.457 1.00 85.56 71 SER A N 1
ATOM 567 C CA . SER A 1 71 ? -10.771 -6.133 2.774 1.00 85.56 71 SER A CA 1
ATOM 568 C C . SER A 1 71 ? -10.798 -5.996 1.249 1.00 85.56 71 SER A C 1
ATOM 570 O O . SER A 1 71 ? -9.798 -6.290 0.588 1.00 85.56 71 SER A O 1
ATOM 572 N N . VAL A 1 72 ? -11.901 -5.496 0.680 1.00 87.44 72 VAL A N 1
ATOM 573 C CA . VAL A 1 72 ? -11.993 -5.214 -0.764 1.00 87.44 72 VAL A CA 1
ATOM 574 C C . VAL A 1 72 ? -11.012 -4.109 -1.162 1.00 87.44 72 VAL A C 1
ATOM 576 O O . VAL A 1 72 ? -10.304 -4.240 -2.164 1.00 87.44 72 VAL A O 1
ATOM 579 N N . LEU A 1 73 ? -10.921 -3.045 -0.358 1.00 89.31 73 LEU A N 1
ATOM 580 C CA . LEU A 1 73 ? -9.978 -1.950 -0.591 1.00 89.31 73 LEU A CA 1
ATOM 581 C C . LEU A 1 73 ? -8.528 -2.417 -0.433 1.00 89.31 73 LEU A C 1
ATOM 583 O O . LEU A 1 73 ? -7.711 -2.113 -1.292 1.00 89.31 73 LEU A O 1
ATOM 587 N N . VAL A 1 74 ? -8.210 -3.207 0.595 1.00 91.38 74 VAL A N 1
ATOM 588 C CA . VAL A 1 74 ? -6.875 -3.784 0.822 1.00 91.38 74 VAL A CA 1
ATOM 589 C C . VAL A 1 74 ? -6.419 -4.577 -0.395 1.00 91.38 74 VAL A C 1
ATOM 591 O O . VAL A 1 74 ? -5.293 -4.399 -0.843 1.00 91.38 74 VAL A O 1
ATOM 594 N N . ASN A 1 75 ? -7.293 -5.404 -0.973 1.00 92.94 75 ASN A N 1
ATOM 595 C CA . ASN A 1 75 ? -6.965 -6.181 -2.165 1.00 92.94 75 ASN A CA 1
ATOM 596 C C . ASN A 1 75 ? -6.605 -5.279 -3.361 1.00 92.94 75 ASN A C 1
ATOM 598 O O . ASN A 1 75 ? -5.605 -5.514 -4.040 1.00 92.94 75 ASN A O 1
ATOM 602 N N . ALA A 1 76 ? -7.394 -4.226 -3.597 1.00 92.38 76 ALA A N 1
ATOM 603 C CA . ALA A 1 76 ? -7.137 -3.266 -4.668 1.00 92.38 76 ALA A CA 1
ATOM 604 C C . ALA A 1 76 ? -5.850 -2.458 -4.428 1.00 92.38 76 ALA A C 1
ATOM 606 O O . ALA A 1 76 ? -5.031 -2.322 -5.335 1.00 92.38 76 ALA A O 1
ATOM 607 N N . ILE A 1 77 ? -5.648 -1.963 -3.203 1.00 93.56 77 ILE A N 1
ATOM 608 C CA . ILE A 1 77 ? -4.455 -1.207 -2.812 1.00 93.56 77 ILE A CA 1
ATOM 609 C C . ILE A 1 77 ? -3.208 -2.076 -2.946 1.00 93.56 77 ILE A C 1
ATOM 611 O O . ILE A 1 77 ? -2.275 -1.660 -3.621 1.00 93.56 77 ILE A O 1
ATOM 615 N N . ALA A 1 78 ? -3.199 -3.288 -2.386 1.00 94.69 78 ALA A N 1
ATOM 616 C CA . ALA A 1 78 ? -2.055 -4.191 -2.473 1.00 94.69 78 ALA A CA 1
ATOM 617 C C . ALA A 1 78 ? -1.660 -4.444 -3.934 1.00 94.69 78 ALA A C 1
ATOM 619 O O . ALA A 1 78 ? -0.492 -4.296 -4.284 1.00 94.69 78 ALA A O 1
ATOM 620 N N . LYS A 1 79 ? -2.633 -4.721 -4.814 1.00 94.88 79 LYS A N 1
ATOM 621 C CA . LYS A 1 79 ? -2.368 -4.917 -6.246 1.00 94.88 79 LYS A CA 1
ATOM 622 C C . LYS A 1 79 ? -1.737 -3.678 -6.889 1.00 94.88 79 LYS A C 1
ATOM 624 O O . LYS A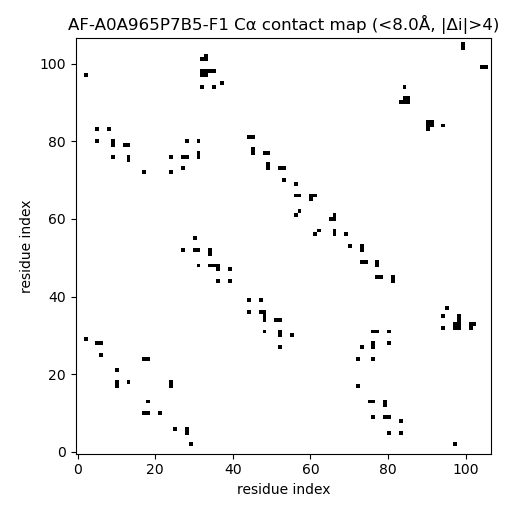 1 79 ? -0.730 -3.803 -7.577 1.00 94.88 79 LYS A O 1
ATOM 629 N N . LEU A 1 80 ? -2.294 -2.490 -6.645 1.00 95.25 80 LEU A N 1
ATOM 630 C CA . LEU A 1 80 ? -1.795 -1.238 -7.226 1.00 95.25 80 LEU A CA 1
ATOM 631 C C . LEU A 1 80 ? -0.418 -0.840 -6.691 1.00 95.25 80 LEU A C 1
ATOM 633 O O . LEU A 1 80 ? 0.400 -0.322 -7.445 1.00 95.25 80 LEU A O 1
ATOM 637 N N . VAL A 1 81 ? -0.148 -1.074 -5.407 1.00 95.69 81 VAL A N 1
ATOM 638 C CA . VAL A 1 81 ? 1.157 -0.787 -4.801 1.00 95.69 81 VAL A CA 1
ATOM 639 C C . VAL A 1 81 ? 2.221 -1.725 -5.373 1.00 95.69 81 VAL A C 1
ATOM 641 O O . VAL A 1 81 ? 3.301 -1.266 -5.739 1.00 95.69 81 VAL A O 1
ATOM 644 N N . VAL A 1 82 ? 1.912 -3.018 -5.510 1.00 95.00 82 VAL A N 1
ATOM 645 C CA . VAL A 1 82 ? 2.817 -3.996 -6.131 1.00 95.00 82 VAL A CA 1
ATOM 646 C C . VAL A 1 82 ? 3.068 -3.653 -7.597 1.00 95.00 82 VAL A C 1
ATOM 648 O O . VAL A 1 82 ? 4.214 -3.605 -8.034 1.00 95.00 82 VAL A O 1
ATOM 651 N N . GLU A 1 83 ? 2.021 -3.320 -8.347 1.00 95.31 83 GLU A N 1
ATOM 652 C CA . GLU A 1 83 ? 2.152 -2.886 -9.738 1.00 95.31 83 GLU A CA 1
ATOM 653 C C . GLU A 1 83 ? 3.005 -1.612 -9.871 1.00 95.31 83 GLU A C 1
ATOM 655 O O . GLU A 1 83 ? 3.874 -1.523 -10.741 1.00 95.31 83 GLU A O 1
ATOM 660 N N . TRP A 1 84 ? 2.811 -0.637 -8.977 1.00 95.75 84 TRP A N 1
ATOM 661 C CA . TRP A 1 84 ? 3.653 0.555 -8.917 1.00 95.75 84 TRP A CA 1
ATOM 662 C C . TRP A 1 84 ? 5.117 0.188 -8.663 1.00 95.75 84 TRP A C 1
ATOM 664 O O . TRP A 1 84 ? 5.999 0.689 -9.361 1.00 95.75 84 TRP A O 1
ATOM 674 N N . TRP A 1 85 ? 5.377 -0.721 -7.724 1.00 94.81 85 TRP A N 1
ATOM 675 C CA . TRP A 1 85 ? 6.724 -1.173 -7.382 1.00 94.81 85 TRP A CA 1
ATOM 676 C C . TRP A 1 85 ? 7.437 -1.877 -8.545 1.00 94.81 85 TRP A C 1
ATOM 678 O O . TRP A 1 85 ? 8.622 -1.637 -8.772 1.00 94.81 85 TRP A O 1
ATOM 688 N N . PHE A 1 86 ? 6.725 -2.692 -9.327 1.00 94.44 86 PHE A N 1
ATOM 689 C CA . PHE A 1 86 ? 7.296 -3.353 -10.505 1.00 94.44 86 PHE A CA 1
ATOM 690 C C . PHE A 1 86 ? 7.521 -2.417 -11.696 1.00 94.44 86 PHE A C 1
ATOM 692 O O . PHE A 1 86 ? 8.321 -2.739 -12.568 1.00 94.44 86 PHE A O 1
ATOM 699 N N . SER A 1 87 ? 6.847 -1.265 -11.748 1.00 93.81 87 SER A N 1
ATOM 700 C CA . SER A 1 87 ? 6.875 -0.413 -12.942 1.00 93.81 87 SER A CA 1
ATOM 701 C C . SER A 1 87 ? 8.208 0.299 -13.208 1.00 93.81 87 SER A C 1
ATOM 703 O O . SER A 1 87 ? 8.496 0.589 -14.368 1.00 93.81 87 SER A O 1
ATOM 705 N N . ARG A 1 88 ? 9.010 0.620 -12.177 1.00 93.25 88 ARG A N 1
ATOM 706 C CA . ARG A 1 88 ? 10.317 1.303 -12.311 1.00 93.25 88 ARG A CA 1
ATOM 707 C C . ARG A 1 88 ? 11.248 0.966 -11.149 1.00 93.25 88 ARG A C 1
ATOM 709 O O . ARG A 1 88 ? 10.808 0.942 -10.003 1.00 93.25 88 ARG A O 1
ATOM 716 N N . ASP A 1 89 ? 12.551 0.853 -11.407 1.00 91.75 89 ASP A N 1
ATOM 717 C CA . ASP A 1 89 ? 13.543 0.607 -10.346 1.00 91.75 89 ASP A CA 1
ATOM 718 C C . ASP A 1 89 ? 13.609 1.730 -9.303 1.00 91.75 89 ASP A C 1
ATOM 720 O O . ASP A 1 89 ? 13.751 1.467 -8.108 1.00 91.75 89 ASP A O 1
ATOM 724 N N . SER A 1 90 ? 13.398 2.985 -9.712 1.00 93.00 90 SER A N 1
ATOM 725 C CA . SER A 1 90 ? 13.337 4.117 -8.778 1.00 93.00 90 SER A CA 1
ATOM 726 C C . SER A 1 90 ? 12.207 3.981 -7.752 1.00 93.00 90 SER A C 1
ATOM 728 O O . SER A 1 90 ? 12.354 4.419 -6.612 1.00 93.00 90 SER A O 1
ATOM 730 N N . HIS A 1 91 ? 11.096 3.325 -8.105 1.00 93.62 91 HIS A N 1
ATOM 731 C CA . HIS A 1 91 ? 9.999 3.063 -7.173 1.00 93.62 91 HIS A CA 1
ATOM 732 C C . HIS A 1 91 ? 10.390 2.042 -6.105 1.00 93.62 91 HIS A C 1
ATOM 734 O O . HIS A 1 91 ? 9.954 2.157 -4.958 1.00 93.62 91 HIS A O 1
ATOM 740 N N . ARG A 1 92 ? 11.248 1.077 -6.453 1.00 92.19 92 ARG A N 1
ATOM 741 C CA . ARG A 1 92 ? 11.759 0.078 -5.509 1.00 92.19 92 ARG A CA 1
ATOM 742 C C . ARG A 1 92 ? 12.609 0.740 -4.436 1.00 92.19 92 ARG A C 1
ATOM 744 O O . ARG A 1 92 ? 12.357 0.531 -3.253 1.00 92.19 92 ARG A O 1
ATOM 751 N N . VAL A 1 93 ? 13.538 1.603 -4.848 1.00 92.25 93 VAL A N 1
ATOM 752 C CA . VAL A 1 93 ? 14.391 2.378 -3.931 1.00 92.25 93 VAL A CA 1
ATOM 753 C C . VAL A 1 93 ? 13.545 3.277 -3.026 1.00 92.25 93 VAL A C 1
ATOM 755 O O . VAL A 1 93 ? 13.738 3.278 -1.811 1.00 92.25 93 VAL A O 1
ATOM 758 N N . LEU A 1 94 ? 12.558 3.985 -3.591 1.00 93.25 94 LEU A N 1
ATOM 759 C CA . LEU A 1 94 ? 11.638 4.821 -2.814 1.00 93.25 94 LEU A CA 1
ATOM 760 C C . LEU A 1 94 ? 10.854 4.009 -1.779 1.00 93.25 94 LEU A C 1
ATOM 762 O O . LEU A 1 94 ? 10.811 4.401 -0.618 1.00 93.25 94 LEU A O 1
ATOM 766 N N . MET A 1 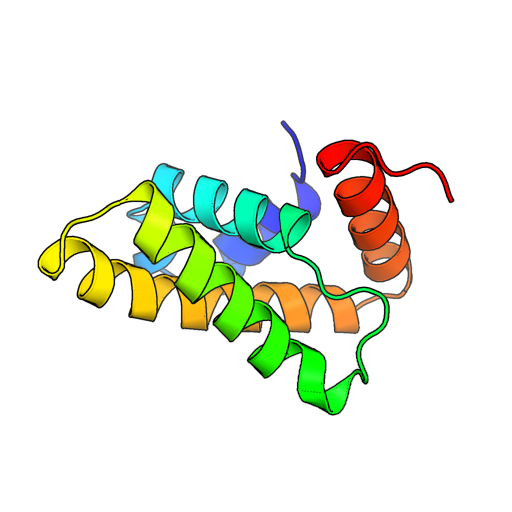95 ? 10.267 2.876 -2.174 1.00 93.12 95 MET A N 1
ATOM 767 C CA . MET A 1 95 ? 9.501 2.018 -1.267 1.00 93.12 95 MET A CA 1
ATOM 768 C C . MET A 1 95 ? 10.360 1.509 -0.105 1.00 93.12 95 MET A C 1
ATOM 770 O O . MET A 1 95 ? 9.929 1.551 1.047 1.00 93.12 95 MET A O 1
ATOM 774 N N . LEU A 1 96 ? 11.586 1.066 -0.393 1.00 90.88 96 LEU A N 1
ATOM 775 C CA . LEU A 1 96 ? 12.521 0.596 0.629 1.00 90.88 96 LEU A CA 1
ATOM 776 C C . LEU A 1 96 ? 12.914 1.720 1.595 1.00 90.88 96 LEU A C 1
ATOM 778 O O . LEU A 1 96 ? 12.832 1.526 2.808 1.00 90.88 96 LEU A O 1
ATOM 782 N N . GLY A 1 97 ? 13.258 2.903 1.076 1.00 90.44 97 GLY A N 1
ATOM 783 C CA . GLY A 1 97 ? 13.577 4.070 1.903 1.00 90.44 97 GLY A CA 1
ATOM 784 C C . GLY A 1 97 ? 12.391 4.534 2.755 1.00 90.44 97 GLY A C 1
ATOM 785 O O . GLY A 1 97 ? 12.544 4.862 3.930 1.00 90.44 97 GLY A O 1
ATOM 786 N N . TRP A 1 98 ? 11.178 4.504 2.202 1.00 93.81 98 TRP A N 1
ATOM 787 C CA . TRP A 1 98 ? 9.961 4.845 2.934 1.00 93.81 98 TRP A CA 1
ATOM 788 C C . TRP A 1 98 ? 9.641 3.854 4.046 1.00 93.81 98 TRP A C 1
ATOM 790 O O . TRP A 1 98 ? 9.334 4.281 5.158 1.00 93.81 98 TRP A O 1
ATOM 800 N N . ARG A 1 99 ? 9.747 2.550 3.773 1.00 89.81 99 ARG A N 1
ATOM 801 C CA . ARG A 1 99 ? 9.559 1.498 4.778 1.00 89.81 99 ARG A CA 1
ATOM 802 C C . ARG A 1 99 ? 10.572 1.631 5.914 1.00 89.81 99 ARG A C 1
ATOM 804 O O . ARG A 1 99 ? 10.204 1.506 7.082 1.00 89.81 99 ARG A O 1
ATOM 811 N N . HIS A 1 100 ? 11.835 1.881 5.575 1.00 87.62 100 HIS A N 1
ATOM 812 C CA . HIS A 1 100 ? 12.904 2.089 6.547 1.00 87.62 100 HIS A CA 1
ATOM 813 C C . HIS A 1 100 ? 12.563 3.239 7.503 1.00 87.62 100 HIS A C 1
ATOM 815 O O . HIS A 1 100 ? 12.506 3.038 8.715 1.00 87.62 100 HIS A O 1
ATOM 821 N N . ASN A 1 101 ? 12.199 4.401 6.953 1.00 87.88 101 ASN A N 1
ATOM 822 C CA . ASN A 1 101 ? 11.796 5.567 7.742 1.00 87.88 101 ASN A CA 1
ATOM 823 C C . ASN A 1 101 ? 10.525 5.324 8.572 1.00 87.88 101 ASN A C 1
ATOM 825 O O . ASN A 1 101 ? 10.402 5.860 9.667 1.00 87.88 101 ASN A O 1
ATOM 829 N N . ALA A 1 102 ? 9.583 4.522 8.068 1.00 84.38 102 ALA A N 1
ATOM 830 C CA . ALA A 1 102 ? 8.330 4.230 8.761 1.00 84.38 102 ALA A CA 1
ATOM 831 C C . ALA A 1 102 ? 8.494 3.249 9.936 1.00 84.38 102 ALA A C 1
ATOM 833 O O . ALA A 1 102 ? 7.737 3.310 10.900 1.00 84.38 102 ALA A O 1
ATOM 834 N N . THR A 1 103 ? 9.473 2.340 9.865 1.00 79.19 103 THR A N 1
ATOM 835 C CA . THR A 1 103 ? 9.677 1.279 10.870 1.00 79.19 103 THR A CA 1
ATOM 836 C C . THR A 1 103 ? 10.864 1.518 11.804 1.00 79.19 103 THR A C 1
ATOM 838 O O . THR A 1 103 ? 11.029 0.765 12.762 1.00 79.19 103 THR A O 1
ATOM 841 N N . GLY A 1 104 ? 11.695 2.537 11.552 1.00 63.50 104 GLY A N 1
ATOM 842 C CA . GLY A 1 104 ? 12.825 2.915 12.410 1.00 63.50 104 GLY A CA 1
ATOM 843 C C . GLY A 1 104 ? 13.939 1.863 12.527 1.00 63.50 104 GLY A C 1
ATOM 844 O O . GLY A 1 104 ? 14.823 2.004 13.367 1.00 63.50 104 GLY A O 1
ATOM 845 N N . ARG A 1 105 ? 13.914 0.794 11.718 1.00 48.88 105 ARG A N 1
ATOM 846 C CA . ARG A 1 105 ? 14.945 -0.254 11.727 1.00 48.88 105 ARG A CA 1
ATOM 847 C C . ARG A 1 105 ? 16.140 0.173 10.880 1.00 48.88 105 ARG A C 1
ATOM 849 O O . ARG A 1 105 ? 16.074 0.056 9.658 1.00 48.88 105 ARG A O 1
ATOM 856 N N . GLN A 1 106 ? 17.213 0.617 11.541 1.00 40.94 106 GLN A N 1
ATOM 857 C CA . GLN A 1 106 ? 18.552 0.721 10.952 1.00 40.94 106 GLN A CA 1
ATOM 858 C C . GLN A 1 106 ? 18.955 -0.642 10.363 1.00 40.94 106 GLN A C 1
ATOM 860 O O . GLN A 1 106 ? 18.772 -1.668 11.020 1.00 40.94 106 GLN A O 1
ATOM 865 N N . VAL A 1 107 ? 19.399 -0.641 9.102 1.00 49.34 107 VAL A N 1
ATOM 866 C CA . VAL A 1 107 ? 20.096 -1.780 8.483 1.00 49.34 107 VAL A CA 1
ATOM 867 C C . VAL A 1 107 ? 21.554 -1.681 8.890 1.00 49.34 107 VAL A C 1
ATOM 869 O O . VAL A 1 107 ? 22.062 -0.537 8.840 1.00 49.34 107 VAL A O 1
#

Nearest PDB structures (foldseek):
  4zta-assembly1_A  TM=3.064E-01  e=4.341E+00  Ebola virus - Mayinga, Zaire, 1976

Solvent-accessible surface area (backbone atoms only — not comparable to full-atom values): 6113 Å² total; per-residue (Å²): 125,87,63,51,74,59,54,53,48,44,51,69,73,48,44,69,72,42,51,76,38,48,71,61,45,53,52,52,51,50,48,49,39,57,54,48,62,84,90,50,58,79,92,48,40,52,63,54,34,38,52,48,45,51,55,51,50,52,69,74,64,75,43,69,71,59,45,61,63,45,52,59,50,45,54,53,48,35,51,49,53,50,52,52,39,71,70,38,73,70,42,44,55,49,50,52,55,49,22,36,70,66,63,70,61,83,128

Mean predicted aligned error: 4.64 Å

Foldseek 3Di:
DPPVVLLVQCCVPVPDVCVVVSVLLVVLLLQLLQQQPLPDDLVCRLVSSLVSSLVVCCVPPVDPVVSVVVSVSSNSSSVSLSVQCVPDVVSVVSSVVSNCVNHVDDD